Protein AF-A0AAE4S6V6-F1 (afdb_monomer)

Solvent-accessible surface area (backbone atoms only — not comparable to full-atom values): 3900 Å² total; per-residue (Å²): 124,50,77,40,45,46,68,54,50,50,50,52,42,53,53,51,49,54,58,47,73,73,47,94,86,62,62,68,66,60,55,50,52,44,52,50,54,45,57,51,55,71,74,48,65,45,60,34,29,40,39,42,74,55,95,90,42,78,44,80,44,78,44,65,64,133

Foldseek 3Di:
DDKDFLVVVLVVLVVVLVVQVPDPDDDVVVNVVSVVVNVCSVPAAATMWDWDDDPNDTDTHGDHDD

Sequence (66 aa):
MRTISKKEYQGVLLTQLDYLNQKEEVHPEDLESIVAAYEDSKTANFERVEVIENNGTFTFKPIFLE

Radius of gyration: 12.57 Å; Cα contacts (8 Å, |Δi|>4): 72; chains: 1; bounding box: 31×17×32 Å

Secondary structure (DSSP, 8-state):
-EEEEHHHHHHHHHHHHHHHHT-SS--HHHHHHHHHHHHHHHHS-EEEEEEEEETTEEEEEEEE--

Mean predicted aligned error: 3.73 Å

Structure (mmCIF, N/CA/C/O backbone):
data_AF-A0AAE4S6V6-F1
#
_entry.id   AF-A0AAE4S6V6-F1
#
loop_
_atom_site.group_PDB
_atom_site.id
_atom_site.type_symbol
_atom_site.label_atom_id
_atom_site.label_alt_id
_atom_site.label_comp_id
_atom_site.label_asym_id
_atom_site.label_entity_id
_atom_site.label_seq_id
_atom_site.pdbx_PDB_ins_code
_atom_site.Cartn_x
_atom_site.Cartn_y
_atom_site.Cartn_z
_atom_site.occupancy
_atom_site.B_iso_or_equiv
_atom_site.auth_seq_id
_atom_site.auth_comp_id
_atom_site.auth_asym_id
_atom_site.auth_atom_id
_atom_site.pdbx_PDB_model_num
ATOM 1 N N . MET A 1 1 ? 9.326 0.872 15.865 1.00 72.44 1 MET A N 1
ATOM 2 C CA . MET A 1 1 ? 7.953 0.572 15.411 1.00 72.44 1 MET A CA 1
ATOM 3 C C . MET A 1 1 ? 7.205 1.885 15.294 1.00 72.44 1 MET A C 1
ATOM 5 O O . MET A 1 1 ? 7.183 2.638 16.262 1.00 72.44 1 MET A O 1
ATOM 9 N N . ARG A 1 2 ? 6.701 2.211 14.103 1.00 90.69 2 ARG A N 1
ATOM 10 C CA . ARG A 1 2 ? 5.989 3.467 13.822 1.00 90.69 2 ARG A CA 1
ATOM 11 C C . ARG A 1 2 ? 4.609 3.120 13.287 1.00 90.69 2 ARG A C 1
ATOM 13 O O . ARG A 1 2 ? 4.482 2.169 12.531 1.00 90.69 2 ARG A O 1
ATOM 20 N N . THR A 1 3 ? 3.595 3.898 1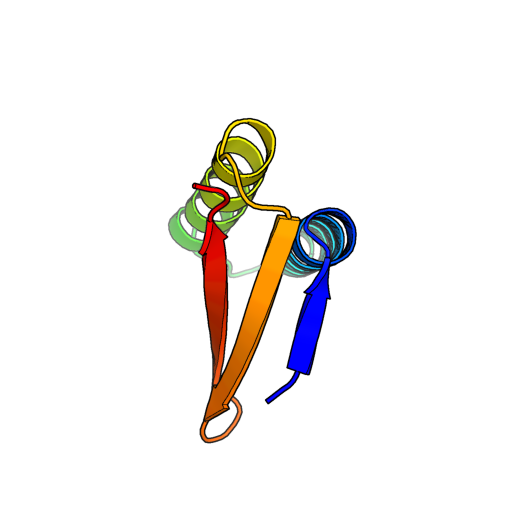3.635 1.00 94.69 3 THR A N 1
ATOM 21 C CA . THR A 1 3 ? 2.266 3.780 13.028 1.00 94.69 3 THR A CA 1
ATOM 22 C C . THR A 1 3 ? 2.054 4.948 12.077 1.00 94.69 3 THR A C 1
ATOM 24 O O . THR A 1 3 ? 2.411 6.079 12.405 1.00 94.69 3 THR A O 1
ATOM 27 N N . ILE A 1 4 ? 1.492 4.672 10.905 1.00 95.56 4 ILE A N 1
ATOM 28 C CA . ILE A 1 4 ? 1.114 5.677 9.910 1.00 95.56 4 ILE A CA 1
ATOM 29 C C . ILE A 1 4 ? -0.380 5.570 9.617 1.00 95.56 4 ILE A C 1
ATOM 31 O O . ILE A 1 4 ? -0.976 4.501 9.753 1.00 95.56 4 ILE A O 1
ATOM 35 N N . SER A 1 5 ? -1.004 6.678 9.240 1.00 96.12 5 SER A N 1
ATOM 36 C CA . SER A 1 5 ? -2.392 6.684 8.778 1.00 96.12 5 SER A CA 1
ATOM 37 C C . SER A 1 5 ? -2.545 5.947 7.441 1.00 96.12 5 SER A C 1
ATOM 39 O O . SER A 1 5 ? -1.594 5.827 6.667 1.00 96.12 5 SER A O 1
ATOM 41 N N . LYS A 1 6 ? -3.768 5.514 7.115 1.00 94.88 6 LYS A N 1
ATOM 42 C CA . LYS A 1 6 ? -4.110 4.957 5.794 1.00 94.88 6 LYS A CA 1
ATOM 43 C C . LYS A 1 6 ? -3.703 5.882 4.643 1.00 94.88 6 LYS A C 1
ATOM 45 O O . LYS A 1 6 ? -3.170 5.411 3.642 1.00 94.88 6 LYS A O 1
ATOM 50 N N . LYS A 1 7 ? -3.874 7.198 4.810 1.00 95.81 7 LYS A N 1
ATOM 51 C CA . LYS A 1 7 ? -3.458 8.202 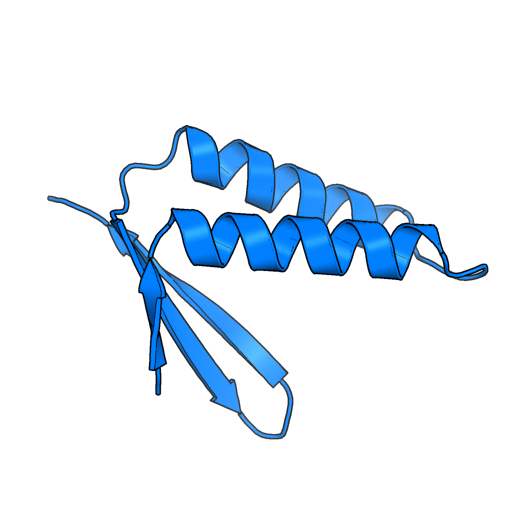3.819 1.00 95.81 7 LYS A CA 1
ATOM 52 C C . LYS A 1 7 ? -1.938 8.240 3.631 1.00 95.81 7 LYS A C 1
ATOM 54 O O . LYS A 1 7 ? -1.467 8.314 2.502 1.00 95.81 7 LYS A O 1
ATOM 59 N N . GLU A 1 8 ? -1.171 8.189 4.718 1.00 96.25 8 GLU A N 1
ATOM 60 C CA . GLU A 1 8 ? 0.294 8.119 4.638 1.00 96.25 8 GLU A CA 1
ATOM 61 C C . GLU A 1 8 ? 0.756 6.813 3.984 1.00 96.25 8 GLU A C 1
ATOM 63 O O . GLU A 1 8 ? 1.626 6.851 3.121 1.00 96.25 8 GLU A O 1
ATOM 68 N N . TYR A 1 9 ? 0.144 5.677 4.333 1.00 96.12 9 TYR A N 1
ATOM 69 C CA . TYR A 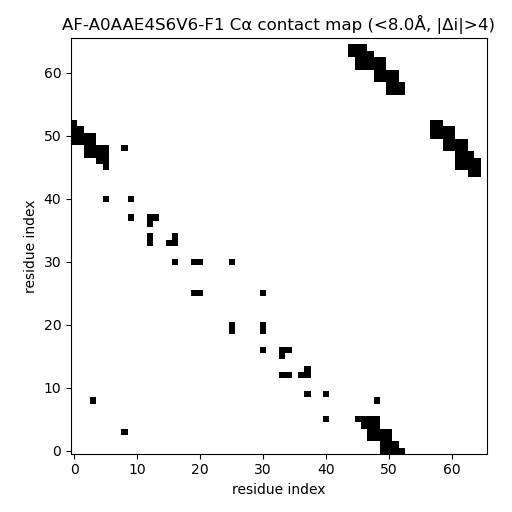1 9 ? 0.437 4.386 3.705 1.00 96.12 9 TYR A CA 1
ATOM 70 C C . TYR A 1 9 ? 0.200 4.420 2.190 1.00 96.12 9 TYR A C 1
ATOM 72 O O . TYR A 1 9 ? 1.081 4.059 1.415 1.00 96.12 9 TYR A O 1
ATOM 80 N N . GLN A 1 10 ? -0.944 4.951 1.761 1.00 96.31 10 GLN A N 1
ATOM 81 C CA . GLN A 1 10 ? -1.248 5.185 0.350 1.00 96.31 10 GLN A CA 1
ATOM 82 C C . GLN A 1 10 ? -0.206 6.076 -0.341 1.00 96.31 10 GLN A C 1
ATOM 84 O O . GLN A 1 10 ? 0.196 5.789 -1.465 1.00 96.31 10 GLN A O 1
ATOM 89 N N . GLY A 1 11 ? 0.267 7.128 0.332 1.00 96.56 11 GLY A N 1
ATOM 90 C CA . GLY A 1 11 ? 1.337 7.986 -0.184 1.00 96.56 11 GLY A CA 1
ATOM 91 C C . GLY A 1 11 ? 2.671 7.252 -0.357 1.00 96.56 11 GLY A C 1
ATOM 92 O O . GLY A 1 11 ? 3.361 7.471 -1.353 1.00 96.56 11 GLY A O 1
ATOM 93 N N . VAL A 1 12 ? 3.013 6.348 0.568 1.00 95.25 12 VAL A N 1
ATOM 94 C CA . VAL A 1 12 ? 4.210 5.495 0.463 1.00 95.25 12 VAL A CA 1
ATOM 95 C C . VAL A 1 12 ? 4.111 4.576 -0.753 1.00 95.25 12 VAL A C 1
ATOM 97 O O . VAL A 1 12 ? 5.057 4.517 -1.534 1.00 95.25 12 VAL A O 1
ATOM 100 N N . LEU A 1 13 ? 2.963 3.922 -0.961 1.00 95.88 13 LEU A N 1
ATOM 101 C CA . LEU A 1 13 ? 2.742 3.053 -2.123 1.00 95.88 13 LEU A CA 1
ATOM 102 C C . LEU A 1 13 ? 2.890 3.815 -3.446 1.00 95.88 13 LEU A C 1
ATOM 104 O O . LEU A 1 13 ? 3.586 3.351 -4.343 1.00 95.88 13 LEU A O 1
ATOM 108 N N . LEU A 1 14 ? 2.299 5.009 -3.552 1.00 95.88 14 LEU A N 1
ATOM 109 C CA . LEU A 1 14 ? 2.414 5.840 -4.755 1.00 95.88 14 LEU A CA 1
ATOM 110 C C . LEU A 1 14 ? 3.849 6.316 -5.005 1.00 95.88 14 LEU A C 1
ATOM 112 O O . LEU A 1 14 ? 4.302 6.312 -6.145 1.00 95.88 14 LEU A O 1
ATOM 116 N N . THR A 1 15 ? 4.577 6.685 -3.948 1.00 95.31 15 THR A N 1
ATOM 117 C CA . THR A 1 15 ? 5.992 7.076 -4.056 1.00 95.31 15 THR A CA 1
ATOM 118 C C . THR A 1 15 ? 6.847 5.907 -4.539 1.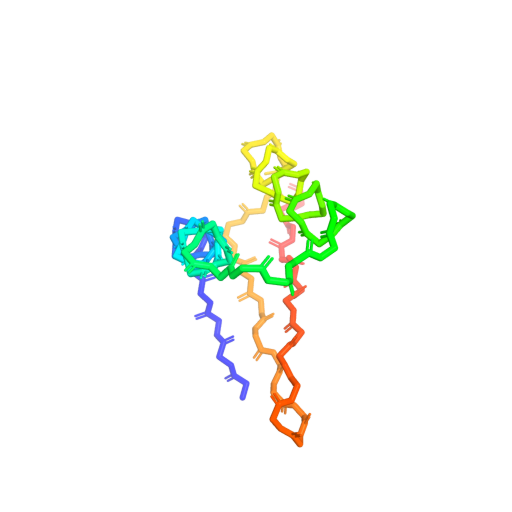00 95.31 15 THR A C 1
ATOM 120 O O . THR A 1 15 ? 7.708 6.079 -5.397 1.00 95.31 15 THR A O 1
ATOM 123 N N . GLN A 1 16 ? 6.595 4.703 -4.019 1.00 92.81 16 GLN A N 1
ATOM 124 C CA . GLN A 1 16 ? 7.312 3.507 -4.443 1.00 92.81 16 GLN A CA 1
ATOM 125 C C . GLN A 1 16 ? 6.980 3.138 -5.895 1.00 92.81 16 GLN A C 1
ATOM 127 O O . GLN A 1 16 ? 7.878 2.758 -6.644 1.00 92.81 16 GLN A O 1
ATOM 132 N N . LEU A 1 17 ? 5.718 3.286 -6.308 1.00 93.62 17 LEU A N 1
ATOM 133 C CA . LEU A 1 17 ? 5.302 3.057 -7.689 1.00 93.62 17 LEU A CA 1
ATOM 134 C C . LEU A 1 17 ? 6.000 4.027 -8.654 1.00 93.62 17 LEU A C 1
ATOM 136 O O . LEU A 1 17 ? 6.517 3.596 -9.679 1.00 93.62 17 LEU A O 1
ATOM 140 N N . ASP A 1 18 ? 6.056 5.318 -8.315 1.00 93.81 18 ASP A N 1
ATOM 141 C CA . ASP A 1 18 ? 6.777 6.329 -9.100 1.00 93.81 18 ASP A CA 1
ATOM 142 C C . ASP A 1 18 ? 8.276 6.007 -9.201 1.00 93.81 18 ASP A C 1
ATOM 144 O O . ASP A 1 18 ? 8.844 6.016 -10.292 1.00 93.81 18 ASP A O 1
ATOM 148 N N . TYR A 1 19 ? 8.897 5.618 -8.084 1.00 92.44 19 TYR A N 1
ATOM 149 C CA . TYR A 1 19 ? 10.299 5.203 -8.053 1.00 92.44 19 TYR A CA 1
ATOM 150 C C . TYR A 1 19 ? 10.582 3.995 -8.956 1.00 92.44 19 TYR A C 1
ATOM 152 O O . TYR A 1 19 ? 11.585 3.983 -9.669 1.00 92.44 19 TYR A O 1
ATOM 160 N N . LEU A 1 20 ? 9.717 2.977 -8.933 1.00 91.69 20 LEU A N 1
ATOM 161 C CA . LEU A 1 20 ? 9.873 1.799 -9.785 1.00 91.69 20 LEU A CA 1
ATOM 162 C C . LEU A 1 20 ? 9.623 2.124 -11.263 1.00 91.69 20 LEU A C 1
ATOM 164 O O . LEU A 1 20 ? 10.384 1.674 -12.111 1.00 91.69 20 LEU A O 1
ATOM 168 N N . ASN A 1 21 ? 8.635 2.960 -11.586 1.00 88.50 21 ASN A N 1
ATOM 169 C CA . ASN A 1 21 ? 8.370 3.373 -12.970 1.00 88.50 21 ASN A CA 1
ATOM 170 C C . ASN A 1 21 ? 9.545 4.119 -13.627 1.00 88.50 21 ASN A C 1
ATOM 172 O O . ASN A 1 21 ? 9.630 4.169 -14.851 1.00 88.50 21 ASN A O 1
ATOM 176 N N . GLN A 1 22 ? 10.447 4.703 -12.836 1.00 91.31 22 GLN A N 1
ATOM 177 C CA . GLN A 1 22 ? 11.640 5.399 -13.329 1.00 91.31 22 GLN A CA 1
ATOM 178 C C . GLN A 1 22 ? 12.849 4.473 -13.543 1.00 91.31 22 GLN A C 1
ATOM 180 O O . GLN A 1 22 ? 13.888 4.932 -14.019 1.00 91.31 22 GLN A O 1
ATOM 185 N N . LYS A 1 23 ? 12.753 3.187 -13.186 1.00 91.56 23 LYS A N 1
ATOM 186 C CA . LYS A 1 23 ? 13.846 2.221 -13.335 1.00 91.56 23 LYS A CA 1
ATOM 187 C C . LYS A 1 23 ? 13.711 1.394 -14.610 1.00 91.56 23 LYS A C 1
ATOM 189 O O . LYS A 1 23 ? 12.62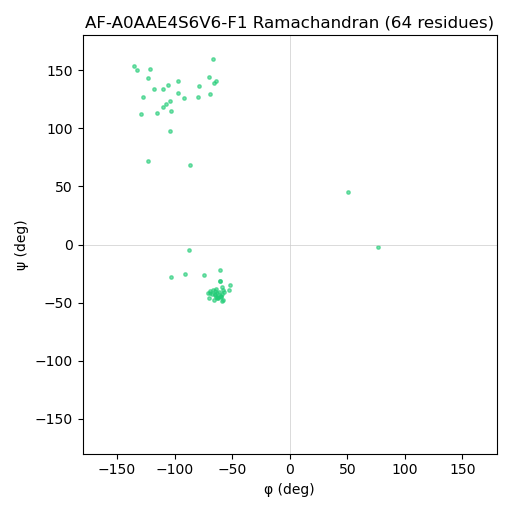5 0.954 -14.962 1.00 91.56 23 LYS A O 1
ATOM 194 N N . GLU A 1 24 ? 14.844 1.136 -15.262 1.00 78.25 24 GLU A N 1
ATOM 195 C CA . GLU A 1 24 ? 14.901 0.374 -16.520 1.00 78.25 24 GLU A CA 1
ATOM 196 C C . GLU A 1 24 ? 14.688 -1.141 -16.329 1.00 78.25 24 GLU A C 1
ATOM 198 O O . GLU A 1 24 ? 14.202 -1.807 -17.238 1.00 78.25 24 GLU A O 1
ATOM 203 N N . GLU A 1 25 ? 14.997 -1.688 -15.148 1.00 86.19 25 GLU A N 1
ATOM 204 C CA . GLU A 1 25 ? 14.915 -3.127 -14.847 1.00 86.19 25 GLU A CA 1
ATOM 205 C C . GLU A 1 25 ? 14.002 -3.398 -13.642 1.00 86.19 25 GLU A C 1
ATOM 207 O O . GLU A 1 25 ? 14.463 -3.719 -12.546 1.00 86.19 25 GLU A O 1
ATOM 212 N N . VAL A 1 26 ? 12.690 -3.240 -13.827 1.00 87.12 26 VAL A N 1
ATOM 213 C CA . VAL A 1 26 ? 11.685 -3.615 -12.819 1.00 87.12 26 VAL A CA 1
ATOM 214 C C . VAL A 1 26 ? 10.901 -4.824 -13.294 1.00 87.12 26 VAL A C 1
ATOM 216 O O . VAL A 1 26 ? 10.437 -4.866 -14.435 1.00 87.12 26 VAL A O 1
ATOM 219 N N . HIS A 1 27 ? 10.728 -5.806 -12.410 1.00 90.69 27 HIS A N 1
ATOM 220 C CA . HIS A 1 27 ? 9.856 -6.933 -12.697 1.00 90.69 27 HIS A CA 1
ATOM 221 C C . HIS A 1 27 ? 8.398 -6.451 -12.717 1.00 90.69 27 HIS A C 1
ATOM 223 O O . HIS A 1 27 ? 7.965 -5.807 -11.761 1.00 90.69 27 HIS A O 1
ATOM 229 N N . PRO A 1 28 ? 7.608 -6.765 -13.761 1.00 89.56 28 PRO A N 1
ATOM 230 C CA . PRO A 1 28 ? 6.202 -6.358 -13.832 1.00 89.56 28 PRO A CA 1
ATOM 231 C C . PRO A 1 28 ? 5.392 -6.738 -12.584 1.00 89.56 28 PRO A C 1
ATOM 233 O O . PRO A 1 28 ? 4.556 -5.962 -12.131 1.00 89.56 28 PRO A O 1
ATOM 236 N N . GLU A 1 29 ? 5.712 -7.881 -11.973 1.00 92.25 29 GLU A N 1
ATOM 237 C CA . GLU A 1 29 ? 5.092 -8.370 -10.736 1.00 92.25 29 GLU A CA 1
ATOM 238 C C . GLU A 1 29 ? 5.284 -7.420 -9.539 1.00 92.25 29 GLU A C 1
ATOM 240 O O . GLU A 1 29 ? 4.394 -7.312 -8.692 1.00 92.25 29 GLU A O 1
ATOM 245 N N . ASP A 1 30 ? 6.399 -6.682 -9.473 1.00 89.94 30 ASP A N 1
ATOM 246 C CA . ASP A 1 30 ? 6.641 -5.694 -8.414 1.00 89.94 30 ASP A CA 1
ATOM 247 C C . ASP A 1 30 ? 5.693 -4.495 -8.561 1.00 89.94 30 ASP A C 1
ATOM 249 O O . ASP A 1 30 ? 5.127 -4.009 -7.579 1.00 89.94 30 ASP A O 1
ATOM 253 N N . LEU A 1 31 ? 5.479 -4.033 -9.799 1.00 92.81 31 LEU A N 1
ATOM 254 C CA . LEU A 1 31 ? 4.545 -2.946 -10.101 1.00 92.81 31 LEU A CA 1
ATOM 255 C C . LEU A 1 31 ? 3.106 -3.376 -9.811 1.00 92.81 31 LEU A C 1
ATOM 257 O O . LEU A 1 31 ? 2.370 -2.654 -9.134 1.00 92.81 31 LEU A O 1
ATOM 261 N N . GLU A 1 32 ? 2.720 -4.564 -10.280 1.00 93.94 32 GLU A N 1
ATOM 262 C CA . GLU A 1 32 ? 1.390 -5.133 -10.053 1.00 93.94 32 GLU A CA 1
ATOM 263 C C . GLU A 1 32 ? 1.094 -5.290 -8.560 1.00 93.94 32 GLU A C 1
ATOM 265 O O . GLU A 1 32 ? 0.018 -4.903 -8.103 1.00 93.94 32 GLU A O 1
ATOM 270 N N . SER A 1 33 ? 2.068 -5.766 -7.780 1.00 93.62 33 SER A N 1
ATOM 271 C CA . SER A 1 33 ? 1.928 -5.932 -6.331 1.00 93.62 33 SER A CA 1
ATOM 272 C C . SER A 1 33 ? 1.670 -4.604 -5.613 1.00 93.62 33 SER A C 1
ATOM 274 O O . SER A 1 33 ? 0.828 -4.535 -4.715 1.00 93.62 33 SER A O 1
ATOM 276 N N . ILE A 1 34 ? 2.352 -3.524 -6.012 1.00 94.69 34 ILE A N 1
ATOM 277 C CA . ILE A 1 34 ? 2.142 -2.197 -5.409 1.00 94.69 34 ILE A CA 1
ATOM 278 C C . ILE A 1 34 ? 0.787 -1.614 -5.807 1.00 94.69 34 ILE A C 1
ATOM 280 O O . ILE A 1 34 ? 0.095 -1.043 -4.959 1.00 94.69 34 ILE A O 1
ATOM 284 N N . VAL A 1 35 ? 0.393 -1.762 -7.073 1.00 95.06 35 VAL A N 1
ATOM 285 C CA . VAL A 1 35 ? -0.917 -1.304 -7.554 1.00 95.06 35 VAL A CA 1
ATOM 286 C C . VAL A 1 35 ? -2.038 -2.046 -6.830 1.00 95.06 35 VAL A C 1
ATOM 288 O O . VAL A 1 35 ? -2.957 -1.401 -6.326 1.00 95.06 35 VAL A O 1
ATOM 291 N N . ALA A 1 36 ? -1.937 -3.371 -6.701 1.00 95.44 36 ALA A N 1
ATOM 292 C CA . ALA A 1 36 ? -2.902 -4.182 -5.967 1.00 95.44 36 ALA A CA 1
ATOM 293 C C . ALA A 1 36 ? -3.010 -3.735 -4.502 1.00 95.44 36 ALA A C 1
ATOM 295 O O . ALA A 1 36 ? -4.104 -3.428 -4.036 1.00 95.44 36 ALA A O 1
ATOM 296 N N . ALA A 1 37 ? -1.877 -3.57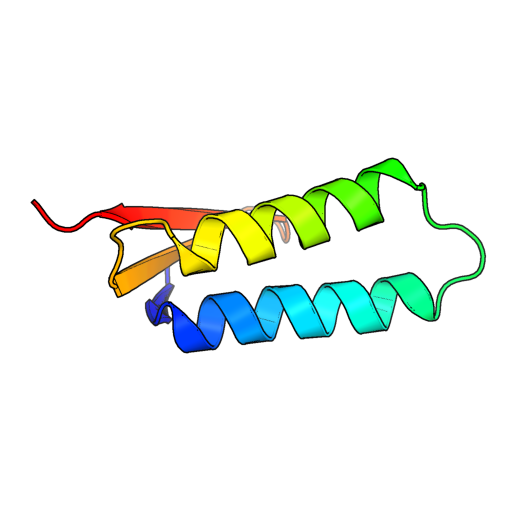0 -3.808 1.00 94.44 37 ALA A N 1
ATOM 297 C CA . ALA A 1 37 ? -1.865 -3.075 -2.432 1.00 94.44 37 ALA A CA 1
ATOM 298 C C . ALA A 1 37 ? -2.512 -1.683 -2.298 1.00 94.44 37 ALA A C 1
ATOM 300 O O . ALA A 1 37 ? -3.192 -1.399 -1.308 1.00 94.44 37 ALA A O 1
ATOM 301 N N . TYR A 1 38 ? -2.329 -0.805 -3.289 1.00 95.50 38 TYR A N 1
ATOM 302 C CA . TYR A 1 38 ? -2.944 0.520 -3.296 1.00 95.50 38 TYR A CA 1
ATOM 303 C C . TYR A 1 38 ? -4.458 0.450 -3.502 1.00 95.50 38 TYR A C 1
ATOM 305 O O . TYR A 1 38 ? -5.192 1.099 -2.753 1.00 95.50 38 TYR A O 1
ATOM 313 N N . GLU A 1 39 ? -4.942 -0.339 -4.461 1.00 95.56 39 GLU A N 1
ATOM 314 C CA . GLU A 1 39 ? -6.379 -0.525 -4.689 1.00 95.56 39 GLU A CA 1
ATOM 315 C C . GLU A 1 39 ? -7.066 -1.199 -3.494 1.00 95.56 39 GLU A C 1
ATOM 317 O O . GLU A 1 39 ? -8.071 -0.679 -2.998 1.00 95.56 39 GLU A O 1
ATOM 322 N N . ASP A 1 40 ? -6.468 -2.258 -2.944 1.00 94.75 40 ASP A N 1
ATOM 323 C CA . ASP A 1 40 ? -6.945 -2.928 -1.729 1.00 94.75 40 ASP A CA 1
ATOM 324 C C . ASP A 1 40 ? -7.014 -1.952 -0.557 1.00 94.75 40 ASP A C 1
ATOM 326 O O . ASP A 1 40 ? -7.977 -1.940 0.214 1.00 94.75 40 ASP A O 1
ATOM 330 N N . SER A 1 41 ? -6.029 -1.055 -0.444 1.00 94.69 41 SER A N 1
ATOM 331 C CA . SER A 1 41 ? -6.031 -0.065 0.625 1.00 94.69 41 SER A CA 1
ATOM 33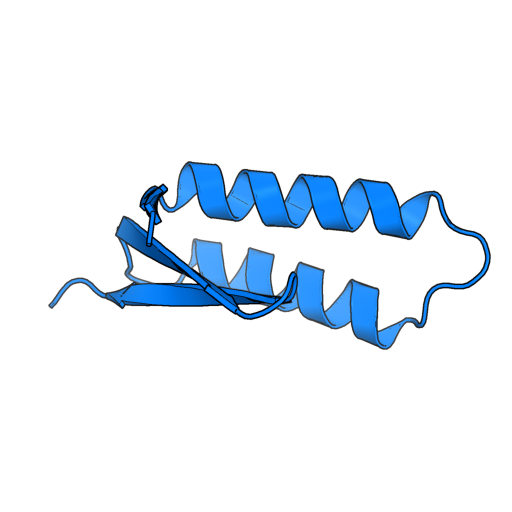2 C C . SER A 1 41 ? -7.252 0.846 0.576 1.00 94.69 41 SER A C 1
ATOM 334 O O . SER A 1 41 ? -7.696 1.286 1.631 1.00 94.69 41 SER A O 1
ATOM 336 N N . LYS A 1 42 ? -7.814 1.153 -0.603 1.00 92.69 42 LYS A N 1
ATOM 337 C CA . LYS A 1 42 ? -8.952 2.078 -0.725 1.00 92.69 42 LYS A CA 1
ATOM 338 C C . LYS A 1 42 ? -10.209 1.489 -0.101 1.00 92.69 42 LYS A C 1
ATOM 340 O O . LYS A 1 42 ? -10.900 2.201 0.629 1.00 92.69 42 LYS A O 1
ATOM 345 N N . THR A 1 43 ? -10.459 0.207 -0.340 1.00 92.38 43 THR A N 1
ATOM 346 C CA . THR A 1 43 ? -11.676 -0.500 0.077 1.00 92.38 43 THR A CA 1
ATOM 347 C C . THR A 1 43 ? -11.544 -1.154 1.452 1.00 92.38 43 THR A C 1
ATOM 349 O O . THR A 1 43 ? -12.546 -1.302 2.147 1.00 92.38 43 THR A O 1
ATOM 352 N N . ALA A 1 44 ? -10.327 -1.493 1.884 1.00 91.75 44 ALA A N 1
ATOM 353 C CA . ALA A 1 44 ? -10.093 -2.131 3.172 1.00 91.75 44 ALA A CA 1
ATOM 354 C C . ALA A 1 44 ? -10.446 -1.221 4.365 1.00 91.75 44 ALA A C 1
ATOM 356 O O . ALA A 1 44 ? -10.132 -0.022 4.388 1.00 91.75 44 ALA A O 1
ATOM 357 N N . ASN A 1 45 ? -11.064 -1.826 5.385 1.00 92.38 45 ASN A N 1
ATOM 358 C CA . ASN A 1 45 ? -11.542 -1.156 6.594 1.00 92.38 45 ASN A CA 1
ATOM 359 C C . ASN A 1 45 ? -10.445 -1.048 7.671 1.00 92.38 45 ASN A C 1
ATOM 361 O O . ASN A 1 45 ? -10.497 -1.708 8.706 1.00 92.38 45 ASN A O 1
ATOM 365 N N . PHE A 1 46 ? -9.416 -0.242 7.410 1.00 93.62 46 PHE A N 1
ATOM 366 C CA . PHE A 1 46 ? -8.378 0.092 8.389 1.00 93.62 46 PHE A CA 1
ATOM 367 C C . PHE A 1 46 ? -8.125 1.601 8.415 1.00 93.62 46 PHE A C 1
ATOM 369 O O . PHE A 1 46 ? -8.236 2.280 7.393 1.00 93.62 46 PHE A O 1
ATOM 376 N N . GLU A 1 47 ? -7.728 2.129 9.571 1.00 91.94 47 GLU A N 1
ATOM 377 C CA . GLU A 1 47 ? -7.330 3.541 9.707 1.00 91.94 47 GLU A CA 1
ATOM 378 C C . GLU A 1 47 ? -5.822 3.734 9.773 1.00 91.94 47 GLU A C 1
ATOM 380 O O . GLU A 1 47 ? -5.299 4.792 9.404 1.00 91.94 47 GLU A O 1
ATOM 385 N N . ARG A 1 48 ? -5.114 2.724 10.275 1.00 94.69 48 ARG A N 1
ATOM 386 C CA . ARG A 1 48 ? -3.696 2.810 10.597 1.00 94.69 48 ARG A CA 1
ATOM 387 C C . ARG A 1 48 ? -2.951 1.588 10.096 1.00 94.69 48 ARG A C 1
ATOM 389 O O . ARG A 1 48 ? -3.520 0.511 9.962 1.00 94.69 48 ARG A O 1
ATOM 396 N N . VAL A 1 49 ? -1.667 1.774 9.841 1.00 96.19 49 VAL A N 1
ATOM 397 C CA . VAL A 1 49 ? -0.736 0.728 9.434 1.00 96.19 49 VAL A CA 1
ATOM 398 C C . VAL A 1 49 ? 0.463 0.783 10.362 1.00 96.19 49 VAL A C 1
ATOM 400 O O . VAL A 1 49 ? 1.076 1.836 10.551 1.00 96.19 49 VAL A O 1
ATOM 403 N N . GLU A 1 50 ? 0.790 -0.349 10.964 1.00 96.12 50 GLU A N 1
ATOM 404 C CA . GLU A 1 50 ? 2.022 -0.540 11.707 1.00 96.12 50 GLU A CA 1
ATOM 405 C C . GLU A 1 50 ? 3.172 -0.802 10.734 1.00 96.12 50 GLU A C 1
ATOM 407 O O . GLU A 1 50 ? 3.101 -1.681 9.875 1.00 96.12 50 GLU A O 1
ATOM 412 N N . VAL A 1 51 ? 4.236 -0.020 10.878 1.00 94.69 51 VAL A N 1
ATOM 413 C CA . VAL A 1 51 ? 5.476 -0.139 10.119 1.00 94.69 51 VAL A CA 1
ATOM 414 C C . VAL A 1 51 ? 6.518 -0.793 11.015 1.00 94.69 51 VAL A C 1
ATOM 416 O O . VAL A 1 51 ? 6.946 -0.234 12.039 1.00 94.69 51 VAL A O 1
ATOM 419 N N . ILE A 1 52 ? 6.919 -1.991 10.608 1.00 94.38 52 ILE A N 1
ATOM 420 C CA . ILE A 1 52 ? 7.964 -2.780 11.246 1.00 94.38 52 ILE A CA 1
ATOM 421 C C . ILE A 1 52 ? 9.183 -2.737 10.335 1.00 94.38 52 ILE A C 1
ATOM 423 O O . ILE A 1 52 ? 9.112 -3.151 9.183 1.00 94.38 52 ILE A O 1
ATOM 427 N N . GLU A 1 53 ? 10.296 -2.244 10.859 1.00 92.19 53 GLU A N 1
ATOM 428 C CA . GLU A 1 53 ? 11.587 -2.290 10.184 1.00 92.19 53 GLU A CA 1
ATOM 429 C C . GLU A 1 53 ? 12.429 -3.389 10.829 1.00 92.19 53 GLU A C 1
ATOM 431 O O . GLU A 1 53 ? 12.655 -3.364 12.039 1.00 92.19 53 GLU A O 1
ATOM 436 N N . ASN A 1 54 ? 12.885 -4.347 10.026 1.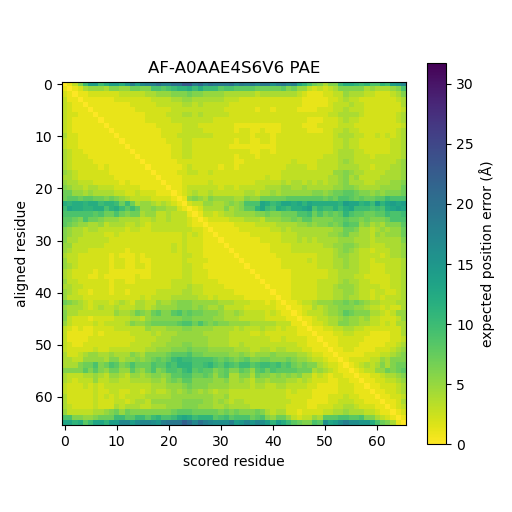00 90.06 54 ASN A N 1
ATOM 437 C CA . ASN A 1 54 ? 13.815 -5.391 10.439 1.00 90.06 54 ASN A CA 1
ATOM 438 C C . ASN A 1 54 ? 14.969 -5.444 9.439 1.00 90.06 54 ASN A C 1
ATOM 440 O O . ASN A 1 54 ? 14.771 -5.833 8.290 1.00 90.06 54 ASN A O 1
ATOM 444 N N . ASN A 1 55 ? 16.173 -5.063 9.873 1.00 89.06 55 ASN A N 1
ATOM 445 C CA . ASN A 1 55 ? 17.393 -5.095 9.054 1.00 89.06 55 ASN A CA 1
ATOM 446 C C . ASN A 1 55 ? 17.225 -4.412 7.678 1.00 89.06 55 ASN A C 1
ATOM 448 O O . ASN A 1 55 ? 17.593 -4.978 6.652 1.00 89.06 55 ASN A O 1
ATOM 452 N N . GLY A 1 56 ? 16.613 -3.222 7.644 1.00 84.88 56 GLY A N 1
ATOM 453 C CA . GLY A 1 56 ? 16.359 -2.468 6.407 1.00 84.88 56 GLY A CA 1
ATOM 454 C C . GLY A 1 56 ? 15.186 -2.979 5.560 1.00 84.88 56 GLY A C 1
ATOM 455 O O . GLY A 1 56 ? 14.857 -2.370 4.547 1.00 84.88 56 GLY A O 1
ATOM 456 N N . THR A 1 57 ? 14.525 -4.065 5.974 1.00 86.25 57 THR A N 1
ATOM 457 C CA . THR A 1 57 ? 13.273 -4.529 5.366 1.00 86.25 57 THR A CA 1
ATOM 458 C C . THR A 1 57 ? 12.092 -3.913 6.100 1.00 86.25 57 THR A C 1
ATOM 460 O O . THR A 1 57 ? 11.964 -4.064 7.317 1.00 86.25 57 THR A O 1
ATOM 463 N N . PHE A 1 58 ? 11.208 -3.252 5.357 1.00 88.56 58 PHE A N 1
ATOM 464 C CA . PHE A 1 58 ? 9.980 -2.674 5.893 1.00 88.56 58 PHE A CA 1
ATOM 465 C C . PHE A 1 58 ? 8.800 -3.616 5.661 1.00 88.56 58 PHE A C 1
ATOM 467 O O . PHE A 1 58 ? 8.573 -4.096 4.555 1.00 88.56 58 PHE A O 1
ATOM 474 N N . THR A 1 59 ? 8.031 -3.877 6.713 1.00 91.31 59 THR A N 1
ATOM 475 C CA . THR A 1 59 ? 6.769 -4.618 6.664 1.00 91.31 59 THR A CA 1
ATOM 476 C C . THR A 1 59 ? 5.640 -3.712 7.131 1.00 91.31 59 THR A C 1
ATOM 478 O O . THR A 1 59 ? 5.757 -3.042 8.158 1.00 91.31 59 THR A O 1
ATOM 481 N N . PHE A 1 60 ? 4.540 -3.722 6.384 1.00 92.31 60 PHE A N 1
ATOM 482 C CA . PHE A 1 60 ? 3.355 -2.911 6.639 1.00 92.31 60 PHE A CA 1
ATOM 483 C C . PHE A 1 60 ? 2.211 -3.819 7.088 1.00 92.31 60 PHE A C 1
ATOM 485 O O . PHE A 1 60 ? 1.794 -4.701 6.342 1.00 92.31 60 PHE A O 1
ATOM 492 N N . LYS A 1 61 ? 1.715 -3.621 8.311 1.00 93.56 61 LYS A N 1
ATOM 493 C CA . LYS A 1 61 ? 0.602 -4.393 8.879 1.00 93.56 61 LYS A CA 1
ATOM 494 C C . LYS A 1 61 ? -0.613 -3.492 9.114 1.00 93.56 61 LYS A C 1
ATOM 496 O O . LYS A 1 61 ? -0.533 -2.605 9.964 1.00 93.56 61 LYS A O 1
ATOM 501 N N . PRO A 1 62 ? -1.726 -3.681 8.387 1.00 91.81 62 PRO A N 1
ATOM 502 C CA . PRO A 1 62 ? -2.947 -2.916 8.621 1.00 91.81 62 PRO A CA 1
ATOM 503 C C . PRO A 1 62 ? -3.536 -3.194 10.009 1.00 91.81 62 PRO A C 1
ATOM 505 O O . PRO A 1 62 ? -3.561 -4.335 10.466 1.00 91.81 62 PRO A O 1
ATOM 508 N N . ILE A 1 63 ? -4.038 -2.146 10.660 1.00 92.06 63 ILE A N 1
ATOM 509 C CA . ILE A 1 63 ? -4.798 -2.211 11.911 1.00 92.06 63 ILE A CA 1
ATOM 510 C C . ILE A 1 63 ? -6.268 -1.989 11.552 1.00 92.06 63 ILE A C 1
ATOM 512 O O . ILE A 1 63 ? -6.699 -0.850 11.341 1.00 92.06 63 ILE A O 1
ATOM 516 N N . PHE A 1 64 ? -7.004 -3.090 11.417 1.00 88.12 64 PHE A N 1
ATOM 517 C CA . PHE A 1 64 ? -8.407 -3.088 11.009 1.00 88.12 64 PHE A CA 1
ATOM 518 C C . PHE A 1 64 ? -9.312 -2.519 12.102 1.00 88.12 64 PHE A C 1
ATOM 520 O O . PHE A 1 64 ? -9.058 -2.710 13.291 1.00 88.12 64 PHE A O 1
ATOM 527 N N . LEU A 1 65 ? -10.353 -1.809 11.674 1.00 81.31 65 LEU A N 1
ATOM 528 C CA . LEU A 1 65 ? -11.442 -1.406 12.553 1.00 81.31 65 LEU A CA 1
ATOM 529 C C . LEU A 1 65 ? -12.387 -2.600 12.753 1.00 81.31 65 LEU A C 1
ATOM 531 O O . LEU A 1 65 ? -12.680 -3.304 11.783 1.00 81.31 65 LEU A O 1
ATOM 535 N N . GLU A 1 66 ? -12.814 -2.816 14.000 1.00 71.44 66 GLU A N 1
ATOM 536 C CA . GLU A 1 66 ? -13.824 -3.822 14.378 1.00 71.44 66 GLU A CA 1
ATOM 537 C C . GLU A 1 66 ? -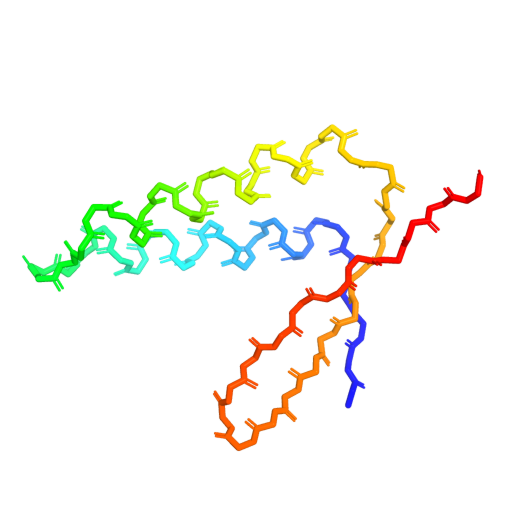15.195 -3.559 13.737 1.00 71.44 66 GLU A C 1
ATOM 539 O O . GLU A 1 66 ? -15.549 -2.372 13.530 1.00 71.44 66 GLU A O 1
#

pLDDT: mean 91.84, std 5.0, range [71.44, 96.56]

Nearest PDB structures (foldseek):
  7o41-assembly1_B-1  TM=8.612E-01  e=2.722E+00  Escherichia coli
  7n6g-assembly1_3I  TM=9.612E-01  e=6.813E+00  Chlamydomonas reinhardtii
  3lay-assembly1_J  TM=9.290E-01  e=9.455E+00  Salmonella enterica subsp. enterica serovar Typhimurium